Protein AF-A0A3D3YSW2-F1 (afdb_monomer_lite)

Sequence (139 aa):
MLSAPLVPGGTTQSRFTALRQFALYTCDSTQGSDCSVPASYTLAFTSPANAFPGELPRPLAPELIISHWKVQTQATDIMLKVLNNQCTGGPQYQGEQDNDPSNNTDCTSGSANGQTVHAAELQIFKAAAFVTVLSNRSA

Secondary structure (DSSP, 8-state):
-EEEE-PPPSSPPPGGGBEEEEEEEEE-GGGT--TTSGGG-EEEEE--TTSS---SSSPPPPP------------SEEEEEEEEEHHHH-GGGSS-SS--TTS---TTTS-TTTT--B--EEEE-PPPP----------

Structure (mmCIF, N/CA/C/O backbone):
data_AF-A0A3D3YSW2-F1
#
_entry.id   AF-A0A3D3YSW2-F1
#
loop_
_atom_site.group_PDB
_atom_site.id
_atom_site.type_symbol
_atom_site.label_atom_id
_atom_site.label_alt_id
_atom_site.label_comp_id
_atom_site.label_asym_id
_atom_site.label_entity_id
_atom_site.label_seq_id
_atom_site.pdbx_PDB_ins_code
_atom_site.Cartn_x
_atom_site.Cartn_y
_atom_site.Cartn_z
_atom_site.occupancy
_atom_site.B_iso_or_equiv
_atom_site.auth_seq_id
_atom_site.auth_comp_id
_atom_site.auth_asym_id
_atom_site.auth_atom_id
_atom_site.pdbx_PDB_model_num
ATOM 1 N N . MET A 1 1 ? -14.817 10.716 10.707 1.00 50.75 1 MET A N 1
ATOM 2 C CA . MET A 1 1 ? -13.956 10.634 9.511 1.00 50.75 1 MET A CA 1
ATOM 3 C C . MET A 1 1 ? -12.567 11.045 9.945 1.00 50.75 1 MET A C 1
ATOM 5 O O . MET A 1 1 ? -12.444 12.110 10.537 1.00 50.75 1 MET A O 1
ATOM 9 N N . LEU A 1 2 ? -11.576 10.177 9.763 1.00 56.41 2 LEU A N 1
ATOM 10 C CA . LEU A 1 2 ? -10.172 10.533 9.954 1.00 56.41 2 LEU A CA 1
ATOM 11 C C . LEU A 1 2 ? -9.555 10.598 8.555 1.00 56.41 2 LEU A C 1
ATOM 13 O O . LEU A 1 2 ? -9.560 9.589 7.849 1.00 56.41 2 LEU A O 1
ATOM 17 N N . SER A 1 3 ? -9.101 11.785 8.159 1.00 49.34 3 SER A N 1
ATOM 18 C CA . SER A 1 3 ? -8.331 12.009 6.933 1.00 49.34 3 SER A CA 1
ATOM 19 C C . SER A 1 3 ? -6.907 12.355 7.340 1.00 49.34 3 SER A C 1
ATOM 21 O O . SER A 1 3 ? -6.704 13.263 8.146 1.00 49.34 3 SER A O 1
ATOM 23 N N . ALA A 1 4 ? -5.933 11.631 6.796 1.00 52.12 4 ALA A N 1
ATOM 24 C CA . ALA A 1 4 ? -4.516 11.897 7.012 1.00 52.12 4 ALA A CA 1
ATOM 25 C C . ALA A 1 4 ? -3.848 12.176 5.654 1.00 52.12 4 ALA A C 1
ATOM 27 O O . ALA A 1 4 ? -3.750 11.253 4.838 1.00 52.12 4 ALA A O 1
ATOM 28 N N . PRO A 1 5 ? -3.406 13.419 5.379 1.00 52.09 5 PRO A N 1
ATOM 29 C CA . PRO A 1 5 ? -2.602 13.698 4.198 1.00 52.09 5 PRO A CA 1
ATOM 30 C C . PRO A 1 5 ? -1.228 13.042 4.369 1.00 52.09 5 PRO A C 1
ATOM 32 O O . PRO A 1 5 ? -0.531 13.277 5.358 1.00 52.09 5 PRO A O 1
ATOM 35 N N . LEU A 1 6 ? -0.833 12.206 3.412 1.00 60.69 6 LEU A N 1
ATOM 36 C CA . LEU A 1 6 ? 0.488 11.582 3.414 1.00 60.69 6 LEU A CA 1
ATOM 37 C C . LEU A 1 6 ? 1.477 12.566 2.774 1.00 60.69 6 LEU A C 1
ATOM 39 O O . LEU A 1 6 ? 1.361 12.892 1.594 1.00 60.69 6 LEU A O 1
ATOM 43 N N . VAL A 1 7 ? 2.422 13.088 3.563 1.00 51.62 7 VAL A N 1
ATOM 44 C CA . VAL A 1 7 ? 3.399 14.085 3.091 1.00 51.62 7 VAL A CA 1
ATOM 45 C C . VAL A 1 7 ? 4.351 13.434 2.078 1.00 51.62 7 VAL A C 1
ATOM 47 O O . VAL A 1 7 ? 5.041 12.475 2.433 1.00 51.62 7 VAL A O 1
ATOM 50 N N . PRO A 1 8 ? 4.453 13.941 0.835 1.00 53.31 8 PRO A N 1
ATOM 51 C CA . PRO A 1 8 ? 5.451 13.458 -0.108 1.00 53.31 8 PRO A CA 1
ATOM 52 C C . PRO A 1 8 ? 6.852 13.840 0.386 1.00 53.31 8 PRO A C 1
ATOM 54 O O . PRO A 1 8 ? 7.153 15.021 0.555 1.00 53.31 8 PRO A O 1
ATOM 57 N N . GLY A 1 9 ? 7.739 12.862 0.590 1.00 54.81 9 GLY A N 1
ATOM 58 C CA . GLY A 1 9 ? 9.173 13.147 0.686 1.00 54.81 9 GLY A CA 1
ATOM 59 C C . GLY A 1 9 ? 9.634 13.740 -0.647 1.00 54.81 9 GLY A C 1
ATOM 60 O O . GLY A 1 9 ? 9.310 13.156 -1.680 1.00 54.81 9 GLY A O 1
ATOM 61 N N . GLY A 1 10 ? 10.311 14.897 -0.624 1.00 50.53 10 GLY A N 1
ATOM 62 C CA . GLY A 1 10 ? 10.629 15.799 -1.753 1.00 50.53 10 GLY A CA 1
ATOM 63 C C . GLY A 1 10 ? 11.461 15.224 -2.912 1.00 50.53 10 GLY A C 1
ATOM 64 O O . GLY A 1 10 ? 12.457 15.807 -3.324 1.00 50.53 10 GLY A O 1
ATOM 65 N N . THR A 1 11 ? 11.046 14.084 -3.445 1.00 56.94 11 THR A N 1
ATOM 66 C CA . THR A 1 11 ? 11.602 13.388 -4.600 1.00 56.94 11 THR A CA 1
ATOM 67 C C . THR A 1 11 ? 10.739 13.678 -5.824 1.00 56.94 11 THR A C 1
ATOM 69 O O . THR A 1 11 ? 9.537 13.928 -5.716 1.00 56.94 11 THR A O 1
ATOM 72 N N . THR A 1 12 ? 11.355 13.666 -7.005 1.00 62.69 12 THR A N 1
ATOM 73 C CA . THR A 1 12 ? 10.625 13.808 -8.271 1.00 62.69 12 THR A CA 1
ATOM 74 C C . THR A 1 12 ? 9.605 12.675 -8.391 1.00 62.69 12 THR A C 1
ATOM 76 O O . THR A 1 12 ? 9.978 11.502 -8.390 1.00 62.69 12 THR A O 1
ATOM 79 N N . GLN A 1 13 ? 8.320 13.023 -8.487 1.00 65.75 13 GLN A N 1
ATOM 80 C CA . GLN A 1 13 ? 7.229 12.054 -8.547 1.00 65.75 13 GLN A CA 1
ATOM 81 C C . GLN A 1 13 ? 7.294 11.259 -9.860 1.00 65.75 13 GLN A C 1
ATOM 83 O O . GLN A 1 13 ? 7.140 11.812 -10.951 1.00 65.75 13 GLN A O 1
ATOM 88 N N . SER A 1 14 ? 7.510 9.948 -9.755 1.00 77.75 14 SER A N 1
ATOM 89 C CA . SER A 1 14 ? 7.527 9.021 -10.885 1.00 77.75 14 SER A CA 1
ATOM 90 C C . SER A 1 14 ? 6.212 8.241 -10.960 1.00 77.75 14 SER A C 1
ATOM 92 O O . SER A 1 14 ? 5.602 7.894 -9.955 1.00 77.75 14 SER A O 1
ATOM 94 N N . ARG A 1 15 ? 5.756 7.890 -12.164 1.00 77.81 15 ARG A N 1
ATOM 95 C CA . ARG A 1 15 ? 4.588 6.995 -12.329 1.00 77.81 15 ARG A CA 1
ATOM 96 C C . ARG A 1 15 ? 4.841 5.583 -11.785 1.00 77.81 15 ARG A C 1
ATOM 98 O O . ARG A 1 15 ? 3.900 4.886 -11.426 1.00 77.81 15 ARG A O 1
ATOM 105 N N . PHE A 1 16 ? 6.108 5.184 -11.689 1.00 86.00 16 PHE A N 1
ATOM 106 C CA . PHE A 1 16 ? 6.526 3.886 -11.157 1.00 86.00 16 PHE A CA 1
ATOM 107 C C . PHE A 1 16 ? 6.492 3.830 -9.619 1.00 86.00 16 PHE A C 1
ATOM 109 O O . PHE A 1 16 ? 6.502 2.745 -9.040 1.00 86.00 16 PHE A O 1
ATOM 116 N N . THR A 1 17 ? 6.396 4.991 -8.961 1.00 87.75 17 THR A N 1
ATOM 117 C CA . THR A 1 17 ? 6.325 5.122 -7.500 1.00 87.75 17 THR A CA 1
ATOM 118 C C . THR A 1 17 ? 4.889 5.233 -6.981 1.00 87.75 17 THR A C 1
ATOM 120 O O . THR A 1 17 ? 4.670 5.418 -5.788 1.00 87.75 17 THR A O 1
ATOM 123 N N . ALA A 1 18 ? 3.876 5.094 -7.841 1.00 88.25 18 ALA A N 1
ATOM 124 C CA . ALA A 1 18 ? 2.487 5.017 -7.398 1.00 88.25 18 ALA A CA 1
ATOM 125 C C . ALA A 1 18 ? 2.224 3.727 -6.599 1.00 88.25 18 ALA A C 1
ATOM 127 O O . ALA A 1 18 ? 2.770 2.667 -6.921 1.00 88.25 18 ALA A O 1
ATOM 128 N N . LEU A 1 19 ? 1.370 3.811 -5.573 1.00 90.88 19 LEU A N 1
ATOM 129 C CA . LEU A 1 19 ? 0.910 2.646 -4.811 1.00 90.88 19 LEU A CA 1
ATOM 130 C C . LEU A 1 19 ? 0.317 1.582 -5.750 1.00 90.88 19 LEU A C 1
ATOM 132 O O . LEU A 1 19 ? -0.356 1.925 -6.720 1.00 90.88 19 LEU A O 1
ATOM 136 N N . ARG A 1 20 ? 0.564 0.300 -5.458 1.00 92.88 20 ARG A N 1
ATOM 137 C CA . ARG A 1 20 ? -0.012 -0.843 -6.187 1.00 92.88 20 ARG A CA 1
ATOM 138 C C . ARG A 1 20 ? -0.728 -1.818 -5.257 1.00 92.88 20 ARG A C 1
ATOM 140 O O . ARG A 1 20 ? -1.854 -2.221 -5.544 1.00 92.88 20 ARG A O 1
ATOM 147 N N . GLN A 1 21 ? -0.093 -2.144 -4.130 1.00 95.12 21 GLN A N 1
ATOM 148 C CA . GLN A 1 21 ? -0.620 -3.050 -3.112 1.00 95.12 21 GLN A CA 1
ATOM 149 C C . GLN A 1 21 ? -0.315 -2.531 -1.704 1.00 95.12 21 GLN A C 1
ATOM 151 O O . GLN A 1 21 ? 0.780 -2.026 -1.437 1.00 95.12 21 GLN A O 1
ATOM 156 N N . PHE A 1 22 ? -1.259 -2.711 -0.784 1.00 96.38 22 PHE A N 1
ATOM 157 C CA . PHE A 1 22 ? -1.116 -2.338 0.619 1.00 96.38 22 PHE A CA 1
ATOM 158 C C . PHE A 1 22 ? -1.777 -3.357 1.553 1.00 96.38 22 PHE A C 1
ATOM 160 O O . PHE A 1 22 ? -2.573 -4.205 1.146 1.00 96.38 22 PHE A O 1
ATOM 167 N N . ALA A 1 23 ? -1.465 -3.226 2.833 1.00 97.69 23 ALA A N 1
ATOM 168 C CA . ALA A 1 23 ? -2.155 -3.864 3.934 1.00 97.69 23 ALA A CA 1
ATOM 169 C C . ALA A 1 23 ? -2.602 -2.808 4.951 1.00 97.69 23 ALA A C 1
ATOM 171 O O . ALA A 1 23 ? -1.942 -1.783 5.137 1.00 97.69 23 ALA A O 1
ATOM 172 N N . LEU A 1 24 ? -3.722 -3.074 5.616 1.00 96.94 24 LEU A N 1
ATOM 173 C CA . LEU A 1 24 ? -4.180 -2.312 6.770 1.00 96.94 24 LEU A CA 1
ATOM 174 C C . LEU A 1 24 ? -3.951 -3.147 8.015 1.00 96.94 24 LEU A C 1
ATOM 176 O O . LEU A 1 24 ? -4.405 -4.293 8.104 1.00 96.94 24 LEU A O 1
ATOM 180 N N . TYR A 1 25 ? -3.265 -2.542 8.970 1.00 97.50 25 TYR A N 1
ATOM 181 C CA . TYR A 1 25 ? -3.109 -3.093 10.298 1.00 97.50 25 TYR A CA 1
ATOM 182 C C . TYR A 1 25 ? -3.884 -2.247 11.299 1.00 97.50 25 TYR A C 1
ATOM 184 O O . TYR A 1 25 ? -4.054 -1.042 11.108 1.00 97.50 25 TYR A O 1
ATOM 192 N N . THR A 1 26 ? -4.334 -2.882 12.371 1.00 96.94 26 THR A N 1
ATOM 193 C CA . THR A 1 26 ? -5.184 -2.265 13.382 1.00 96.94 26 THR A CA 1
ATOM 194 C C . THR A 1 26 ? -4.662 -2.505 14.781 1.00 96.94 26 THR A C 1
ATOM 196 O O . THR A 1 26 ? -4.145 -3.582 15.082 1.00 96.94 26 THR A O 1
ATOM 199 N N . CYS A 1 27 ? -4.849 -1.507 15.633 1.00 97.50 27 CYS A N 1
ATOM 200 C CA . CYS A 1 27 ? -4.640 -1.602 17.067 1.00 97.50 27 CYS A CA 1
ATOM 201 C C . CYS A 1 27 ? -5.862 -1.032 17.798 1.00 97.50 27 CYS A C 1
ATOM 203 O O . CYS A 1 27 ? -6.535 -0.127 17.292 1.00 97.50 27 CYS A O 1
ATOM 205 N N . ASP A 1 28 ? -6.167 -1.591 18.968 1.00 96.19 28 ASP A N 1
ATOM 206 C CA . ASP A 1 28 ? -7.274 -1.150 19.811 1.00 96.19 28 ASP A CA 1
ATOM 207 C C . ASP A 1 28 ? -6.795 -0.869 21.239 1.00 96.19 28 ASP A C 1
ATOM 209 O O . ASP A 1 28 ? -6.604 -1.772 22.062 1.00 96.19 28 ASP A O 1
ATOM 213 N N . SER A 1 29 ? -6.615 0.418 21.529 1.00 95.75 29 SER A N 1
ATOM 214 C CA . SER A 1 29 ? -6.214 0.899 22.850 1.00 95.75 29 SER A CA 1
ATOM 215 C C . SER A 1 29 ? -7.326 0.783 23.895 1.00 95.75 29 SER A C 1
ATOM 217 O O . SER A 1 29 ? -7.029 0.715 25.087 1.00 95.75 29 SER A O 1
ATOM 219 N N . THR A 1 30 ? -8.598 0.662 23.488 1.00 95.06 30 THR A N 1
ATOM 220 C CA . THR A 1 30 ? -9.706 0.434 24.436 1.00 95.06 30 THR A CA 1
ATOM 221 C C . THR A 1 30 ? -9.666 -0.961 25.052 1.00 95.06 30 THR A C 1
ATOM 223 O O . THR A 1 30 ? -10.136 -1.156 26.170 1.00 95.06 30 THR A O 1
ATOM 226 N N . GLN A 1 31 ? -9.022 -1.905 24.362 1.00 92.62 31 GLN A N 1
ATOM 227 C CA . GLN A 1 31 ? -8.805 -3.277 24.817 1.00 92.62 31 GLN A CA 1
ATOM 228 C C . GLN A 1 31 ? -7.463 -3.449 25.557 1.00 92.62 31 GLN A C 1
ATOM 230 O O . GLN A 1 31 ? -7.054 -4.574 25.837 1.00 92.62 31 GLN A O 1
ATOM 235 N N . GLY A 1 32 ? -6.766 -2.349 25.874 1.00 92.38 32 GLY A N 1
ATOM 236 C CA . GLY A 1 32 ? -5.508 -2.354 26.628 1.00 92.38 32 GLY A CA 1
ATOM 237 C C . GLY A 1 32 ? -4.240 -2.544 25.789 1.00 92.38 32 GLY A C 1
ATOM 238 O O . GLY A 1 32 ? -3.173 -2.753 26.363 1.00 92.38 32 GLY A O 1
ATOM 239 N N . SER A 1 33 ? -4.325 -2.471 24.455 1.00 95.62 33 SER A N 1
ATOM 240 C CA . SER A 1 33 ? -3.137 -2.522 23.588 1.00 95.62 33 SER A CA 1
ATOM 241 C C . SER A 1 33 ? -2.402 -1.178 23.562 1.00 95.62 33 SER A C 1
ATOM 243 O O . SER A 1 33 ? -3.030 -0.123 23.482 1.00 95.62 33 SER A O 1
ATOM 245 N N . ASP A 1 34 ? -1.068 -1.199 23.560 1.00 95.62 34 ASP A N 1
ATOM 246 C CA . ASP A 1 34 ? -0.258 0.009 23.362 1.00 95.62 34 ASP A CA 1
ATOM 247 C C . ASP A 1 34 ? -0.088 0.308 21.863 1.00 95.62 34 ASP A C 1
ATOM 249 O O . ASP A 1 34 ? 0.814 -0.218 21.204 1.00 95.62 34 ASP A O 1
ATOM 253 N N . CYS A 1 35 ? -0.957 1.162 21.318 1.00 96.25 35 CYS A N 1
ATOM 254 C CA . CYS A 1 35 ? -0.959 1.529 19.897 1.00 96.25 35 CYS A CA 1
ATOM 255 C C . CYS A 1 35 ? 0.151 2.511 19.486 1.00 96.25 35 CYS A C 1
ATOM 257 O O . CYS A 1 35 ? 0.242 2.861 18.306 1.00 96.25 35 CYS A O 1
ATOM 259 N N . SER A 1 36 ? 1.025 2.918 20.415 1.00 95.31 36 SER A N 1
ATOM 260 C CA . SER A 1 36 ? 2.257 3.641 20.080 1.00 95.31 36 SER A CA 1
ATOM 261 C C . SER A 1 36 ? 3.368 2.710 19.574 1.00 95.31 36 SER A C 1
ATOM 263 O O . SER A 1 36 ? 4.305 3.160 18.911 1.00 95.31 36 SER A O 1
ATOM 265 N N . VAL A 1 37 ? 3.249 1.401 19.832 1.00 94.75 37 VAL A N 1
ATOM 266 C CA . VAL A 1 37 ? 4.233 0.386 19.447 1.00 94.75 37 VAL A CA 1
ATOM 267 C C . VAL A 1 37 ? 3.788 -0.312 18.154 1.00 94.75 37 VAL A C 1
ATOM 269 O O . VAL A 1 37 ? 2.750 -0.976 18.148 1.00 94.75 37 VAL A O 1
ATOM 272 N N . PRO A 1 38 ? 4.576 -0.266 17.059 1.00 92.94 38 PRO A N 1
ATOM 273 C CA . PRO A 1 38 ? 4.209 -0.912 15.794 1.00 92.94 38 PRO A CA 1
ATOM 274 C C . PRO A 1 38 ? 3.940 -2.420 15.901 1.00 92.94 38 PRO A C 1
ATOM 276 O O . PRO A 1 38 ? 3.166 -2.963 15.120 1.00 92.94 38 PRO A O 1
ATOM 279 N N . ALA A 1 39 ? 4.555 -3.103 16.871 1.00 95.50 39 ALA A N 1
ATOM 280 C CA . ALA A 1 39 ? 4.346 -4.531 17.112 1.00 95.50 39 ALA A CA 1
ATOM 281 C C . ALA A 1 39 ? 2.959 -4.872 17.695 1.00 95.50 39 ALA A C 1
ATOM 283 O O . ALA A 1 39 ? 2.535 -6.019 17.592 1.00 95.50 39 ALA A O 1
ATOM 284 N N . SER A 1 40 ? 2.241 -3.899 18.269 1.00 96.31 40 SER A N 1
ATOM 285 C CA . SER A 1 40 ? 0.876 -4.083 18.790 1.00 96.31 40 SER A CA 1
ATOM 286 C C . SER A 1 40 ? -0.184 -4.137 17.686 1.00 96.31 40 SER A C 1
ATOM 288 O O . SER A 1 40 ? -1.340 -4.471 17.938 1.00 96.31 40 SER A O 1
ATOM 290 N N . TYR A 1 41 ? 0.192 -3.787 16.457 1.00 97.62 41 TYR A N 1
ATOM 291 C CA . TYR A 1 41 ? -0.708 -3.767 15.318 1.00 97.62 41 TYR A CA 1
ATOM 292 C C . TYR A 1 41 ? -0.859 -5.162 14.713 1.00 97.62 41 TYR A C 1
ATOM 294 O O . TYR A 1 41 ? 0.118 -5.845 14.406 1.00 97.62 41 TYR A O 1
ATOM 302 N N . THR A 1 42 ? -2.101 -5.555 14.453 1.00 97.00 42 THR A N 1
ATOM 303 C CA . THR A 1 42 ? -2.445 -6.839 13.831 1.00 97.00 42 THR A CA 1
ATOM 304 C C . THR A 1 42 ? -3.009 -6.628 12.433 1.00 97.00 42 THR A C 1
ATOM 306 O O . THR A 1 42 ? -3.601 -5.592 12.139 1.00 97.00 42 THR A O 1
ATOM 309 N N . LEU A 1 43 ? -2.787 -7.585 11.532 1.00 97.44 43 LEU A N 1
ATOM 310 C CA . LEU A 1 43 ? -3.266 -7.490 10.155 1.00 97.44 43 LEU A CA 1
ATOM 311 C C . LEU A 1 43 ? -4.799 -7.585 10.113 1.00 97.44 43 LEU A C 1
ATOM 313 O O . LEU A 1 43 ? -5.357 -8.596 10.530 1.00 97.44 43 LEU A O 1
ATOM 317 N N . ALA A 1 44 ? -5.462 -6.580 9.539 1.00 96.56 44 ALA A N 1
ATOM 318 C CA . ALA A 1 44 ? -6.914 -6.582 9.340 1.00 96.56 44 ALA A CA 1
ATOM 319 C C . ALA A 1 44 ? -7.318 -6.800 7.879 1.00 96.56 44 ALA A C 1
ATOM 321 O O . ALA A 1 44 ? -8.369 -7.373 7.596 1.00 96.56 44 ALA A O 1
ATOM 322 N N . PHE A 1 45 ? -6.506 -6.324 6.933 1.00 97.38 45 PHE A N 1
ATOM 323 C CA . PHE A 1 45 ? -6.817 -6.420 5.511 1.00 97.38 45 PHE A CA 1
ATOM 324 C C . PHE A 1 45 ? -5.551 -6.399 4.661 1.00 97.38 45 PHE A C 1
ATOM 326 O O . PHE A 1 45 ? -4.613 -5.663 4.953 1.00 97.38 45 PHE A O 1
ATOM 333 N N . THR A 1 46 ? -5.547 -7.167 3.574 1.00 98.25 46 THR A N 1
ATOM 334 C CA . THR A 1 46 ? -4.553 -7.061 2.500 1.00 98.25 46 THR A CA 1
ATOM 335 C C . THR A 1 46 ? -5.292 -6.825 1.193 1.00 98.25 46 THR A C 1
ATOM 337 O O . THR A 1 46 ? -6.231 -7.554 0.873 1.00 98.25 46 THR A O 1
ATOM 340 N N . SER A 1 47 ? -4.883 -5.805 0.443 1.00 96.38 47 SER A N 1
ATOM 341 C CA . SER A 1 47 ? -5.471 -5.512 -0.859 1.00 96.38 47 SER A CA 1
ATOM 342 C C . SER A 1 47 ? -5.101 -6.588 -1.889 1.00 96.38 47 SER A C 1
ATOM 344 O O . SER A 1 47 ? -4.065 -7.250 -1.746 1.00 96.38 47 SER A O 1
ATOM 346 N N . PRO A 1 48 ? -5.863 -6.713 -2.993 1.00 95.38 48 PRO A N 1
ATOM 347 C CA . PRO A 1 48 ? -5.382 -7.414 -4.180 1.00 95.38 48 PRO A CA 1
ATOM 348 C C . PRO A 1 48 ? -3.998 -6.906 -4.611 1.00 95.38 48 PRO A C 1
ATOM 350 O O . PRO A 1 48 ? -3.669 -5.736 -4.393 1.00 95.38 48 PRO A O 1
ATOM 353 N N . ALA A 1 49 ? -3.196 -7.769 -5.241 1.00 94.12 49 ALA A N 1
ATOM 354 C CA . ALA A 1 49 ? -1.828 -7.444 -5.663 1.00 94.12 49 ALA A CA 1
ATOM 355 C C . ALA A 1 49 ? -1.751 -6.292 -6.680 1.00 94.12 49 ALA A C 1
ATOM 357 O O . ALA A 1 49 ? -0.742 -5.602 -6.761 1.00 94.12 49 ALA A O 1
ATOM 358 N N . ASN A 1 50 ? -2.828 -6.071 -7.431 1.00 88.94 50 ASN A N 1
ATOM 359 C CA . ASN A 1 50 ? -3.004 -5.004 -8.412 1.00 88.94 50 ASN A CA 1
ATOM 360 C C . ASN A 1 50 ? -4.142 -4.047 -8.007 1.00 88.94 50 ASN A C 1
ATOM 362 O O . ASN A 1 50 ? -4.883 -3.585 -8.871 1.00 88.94 50 ASN A O 1
ATOM 366 N N . ALA A 1 51 ? -4.303 -3.770 -6.705 1.00 91.56 51 ALA A N 1
ATOM 367 C CA . ALA A 1 51 ? -5.366 -2.900 -6.180 1.00 91.56 51 ALA A CA 1
ATOM 368 C C . ALA A 1 51 ? -5.433 -1.543 -6.897 1.00 91.56 51 ALA A C 1
ATOM 370 O O . ALA A 1 51 ? -6.516 -0.997 -7.083 1.00 91.56 51 ALA A O 1
ATOM 371 N N . PHE A 1 52 ? -4.272 -1.043 -7.318 1.00 89.19 52 PHE A N 1
ATOM 372 C CA . PHE A 1 52 ? -4.139 0.066 -8.251 1.00 89.19 52 PHE A CA 1
ATOM 373 C C . PHE A 1 52 ? -3.382 -0.438 -9.487 1.00 89.19 52 PHE A C 1
ATOM 375 O O . PHE A 1 52 ? -2.162 -0.634 -9.415 1.00 89.19 52 PHE A O 1
ATOM 382 N N . PRO A 1 53 ? -4.078 -0.729 -10.596 1.00 87.00 53 PRO A N 1
ATOM 383 C CA . PRO A 1 53 ? -3.455 -1.312 -11.774 1.00 87.00 53 PRO A CA 1
ATOM 384 C C . PRO A 1 53 ? -2.569 -0.302 -12.514 1.00 87.00 53 PRO A C 1
ATOM 386 O O . PRO A 1 53 ? -2.740 0.912 -12.429 1.00 87.00 53 PRO A O 1
ATOM 389 N N . GLY A 1 54 ? -1.620 -0.845 -13.266 1.00 83.25 54 GLY A N 1
ATOM 390 C CA . GLY A 1 54 ? -0.707 -0.125 -14.142 1.00 83.25 54 GLY A CA 1
ATOM 391 C C . GLY A 1 54 ? -0.270 -1.098 -15.225 1.00 83.25 54 GLY A C 1
ATOM 392 O O . GLY A 1 54 ? 0.146 -2.207 -14.893 1.00 83.25 54 GLY A O 1
ATOM 393 N N . GLU A 1 55 ? -0.417 -0.700 -16.488 1.00 80.94 55 GLU A N 1
ATOM 394 C CA . GLU A 1 55 ? -0.201 -1.550 -17.667 1.00 80.94 55 GLU A CA 1
ATOM 395 C C . GLU A 1 55 ? 0.926 -1.006 -18.563 1.00 80.94 55 GLU A C 1
ATOM 397 O O . GLU A 1 55 ? 1.447 0.089 -18.336 1.00 80.94 55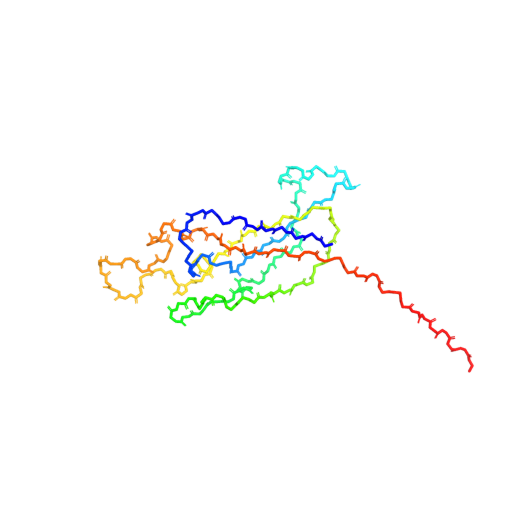 GLU A O 1
ATOM 402 N N . LEU A 1 56 ? 1.354 -1.774 -19.565 1.00 80.75 56 LEU A N 1
ATOM 403 C CA . LEU A 1 56 ? 2.306 -1.318 -20.588 1.00 80.75 56 LEU A CA 1
ATOM 404 C C . LEU A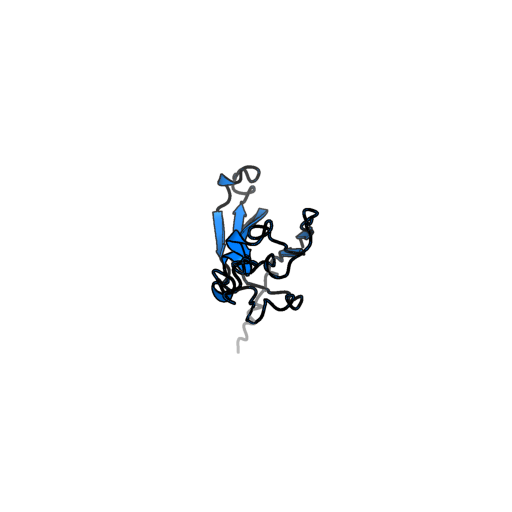 1 56 ? 1.689 -0.227 -21.496 1.00 80.75 56 LEU A C 1
ATOM 406 O O . LEU A 1 56 ? 0.466 -0.142 -21.604 1.00 80.75 56 LEU A O 1
ATOM 410 N N . PRO A 1 57 ? 2.496 0.615 -22.177 1.00 73.38 57 PRO A N 1
ATOM 411 C CA . PRO A 1 57 ? 3.969 0.633 -22.212 1.00 73.38 57 PRO A CA 1
ATOM 412 C C . PRO A 1 57 ? 4.618 1.243 -20.961 1.00 73.38 57 PRO A C 1
ATOM 414 O O . PRO A 1 57 ? 5.820 1.141 -20.761 1.00 73.38 57 PRO A O 1
ATOM 417 N N . ARG A 1 58 ? 3.836 1.905 -20.113 1.00 68.56 58 ARG A N 1
ATOM 418 C CA . ARG A 1 58 ? 4.263 2.491 -18.838 1.00 68.56 58 ARG A CA 1
ATOM 419 C C . ARG A 1 58 ? 3.024 2.623 -17.968 1.00 68.56 58 ARG A C 1
ATOM 421 O O . ARG A 1 58 ? 1.963 2.856 -18.556 1.00 68.56 58 ARG A O 1
ATOM 428 N N . PRO A 1 59 ? 3.136 2.584 -16.623 1.00 66.69 59 PRO A N 1
ATOM 429 C CA . PRO A 1 59 ? 1.982 2.837 -15.782 1.00 66.69 59 PRO A CA 1
ATOM 430 C C . PRO A 1 59 ? 1.389 4.158 -16.244 1.00 66.69 59 PRO A C 1
ATOM 432 O O . PRO A 1 59 ? 2.069 5.196 -16.239 1.00 66.69 59 PRO A O 1
ATOM 435 N N . LEU A 1 60 ? 0.149 4.133 -16.724 1.00 68.75 60 LEU A N 1
ATOM 436 C CA . LEU A 1 60 ? -0.559 5.381 -16.926 1.00 68.75 60 LEU A CA 1
ATOM 437 C C . LEU A 1 60 ? -0.498 6.105 -15.584 1.00 68.75 60 LEU A C 1
ATOM 439 O O . LEU A 1 60 ? -0.452 5.456 -14.534 1.00 68.75 60 LEU A O 1
ATOM 443 N N . ALA A 1 61 ? -0.358 7.439 -15.616 1.00 58.50 61 ALA A N 1
ATOM 444 C CA . ALA A 1 61 ? -0.499 8.169 -14.360 1.00 58.50 61 ALA A CA 1
ATOM 445 C C . ALA A 1 61 ? -1.808 7.640 -13.786 1.00 58.50 61 ALA A C 1
ATOM 447 O O . ALA A 1 61 ? -2.749 7.591 -14.589 1.00 58.50 61 ALA A O 1
ATOM 448 N N . PRO A 1 62 ? -1.829 7.119 -12.540 1.00 54.19 62 PRO A N 1
ATOM 449 C CA . PRO A 1 62 ? -3.054 6.563 -12.015 1.00 54.19 62 PRO A CA 1
ATOM 450 C C . PRO A 1 62 ? -4.109 7.603 -12.342 1.00 54.19 62 PRO A C 1
ATOM 452 O O . PRO A 1 62 ? -3.951 8.767 -11.952 1.00 54.19 62 PRO A O 1
ATOM 455 N N . GLU A 1 63 ? -5.129 7.241 -13.128 1.00 51.31 63 GLU A N 1
ATOM 456 C CA . GLU A 1 63 ? -6.359 8.002 -12.999 1.00 51.31 63 GLU A CA 1
ATOM 457 C C . GLU A 1 63 ? -6.570 8.051 -11.490 1.00 51.31 63 GLU A C 1
ATOM 459 O O . GLU A 1 63 ? -6.302 7.057 -10.808 1.00 51.31 63 GLU A O 1
ATOM 464 N N . LEU A 1 64 ? -6.835 9.238 -10.958 1.00 53.03 64 LEU A N 1
ATOM 465 C CA . LEU A 1 64 ? -6.952 9.504 -9.529 1.00 53.03 64 LEU A CA 1
ATOM 466 C C . LEU A 1 64 ? -8.161 8.715 -8.990 1.00 53.03 64 LEU A C 1
ATOM 468 O O . LEU A 1 64 ? -9.216 9.269 -8.699 1.00 53.03 64 LEU A O 1
ATOM 472 N N . ILE A 1 65 ? -8.029 7.392 -8.957 1.00 66.69 65 ILE A N 1
ATOM 473 C CA . ILE A 1 65 ? -9.078 6.419 -8.744 1.00 66.69 65 ILE A CA 1
ATOM 474 C C . ILE A 1 65 ? -9.106 6.238 -7.245 1.00 66.69 65 ILE A C 1
ATOM 476 O O . ILE A 1 65 ? -8.266 5.563 -6.643 1.00 66.69 65 ILE A O 1
ATOM 480 N N . ILE A 1 66 ? -10.103 6.865 -6.642 1.00 79.75 66 ILE A N 1
ATOM 481 C CA . ILE A 1 66 ? -10.526 6.519 -5.299 1.00 79.75 66 ILE A CA 1
ATOM 482 C C . ILE A 1 66 ? -11.038 5.081 -5.367 1.00 79.75 66 ILE A C 1
ATOM 484 O O . ILE A 1 66 ? -12.074 4.797 -5.966 1.00 79.75 66 ILE A O 1
ATOM 488 N N . SER A 1 67 ? -10.288 4.170 -4.759 1.00 86.50 67 SER A N 1
ATOM 489 C CA . SER A 1 67 ? -10.709 2.788 -4.563 1.00 86.50 67 SER A CA 1
ATOM 490 C C . SER A 1 67 ? -11.190 2.610 -3.130 1.00 86.50 67 SER A C 1
ATOM 492 O O . SER A 1 67 ? -10.637 3.200 -2.202 1.00 86.50 67 SER A O 1
ATOM 494 N N . HIS A 1 68 ? -12.239 1.810 -2.947 1.00 90.06 68 HIS A N 1
ATOM 495 C CA . HIS A 1 68 ? -12.810 1.543 -1.634 1.00 90.06 68 HIS A CA 1
ATOM 496 C C . HIS A 1 68 ? -12.910 0.042 -1.385 1.00 90.06 68 HIS A C 1
ATOM 498 O O . HIS A 1 68 ? -13.207 -0.744 -2.284 1.00 90.06 68 HIS A O 1
ATOM 504 N N . TRP A 1 69 ? -12.709 -0.345 -0.130 1.00 91.12 69 TRP A N 1
ATOM 505 C CA . TRP A 1 69 ? -12.815 -1.725 0.326 1.00 91.12 69 TRP A CA 1
ATOM 506 C C . TRP A 1 69 ? -13.629 -1.766 1.611 1.00 91.12 69 TRP A C 1
ATOM 508 O O . TRP A 1 69 ? -13.531 -0.873 2.453 1.00 91.12 69 TRP A O 1
ATOM 518 N N . LYS A 1 70 ? -14.439 -2.813 1.771 1.00 91.62 70 LYS A N 1
ATOM 519 C CA . LYS A 1 70 ? -15.130 -3.083 3.033 1.00 91.62 70 LYS A CA 1
ATOM 520 C C . LYS A 1 70 ? -14.217 -3.927 3.914 1.00 91.62 70 LYS A C 1
ATOM 522 O O . LYS A 1 70 ? -13.809 -5.008 3.503 1.00 91.62 70 LYS A O 1
ATOM 527 N N . VAL A 1 71 ? -13.936 -3.443 5.120 1.00 89.94 71 VAL A N 1
ATOM 528 C CA . VAL A 1 71 ? -13.117 -4.136 6.121 1.00 89.94 71 VAL A CA 1
ATOM 529 C C . VAL A 1 71 ? -13.921 -4.230 7.411 1.00 89.94 71 VAL A C 1
ATOM 531 O O . VAL A 1 71 ? -14.447 -3.226 7.889 1.00 89.94 71 VAL A O 1
ATOM 534 N N . GLN A 1 72 ? -14.047 -5.438 7.959 1.00 90.56 72 GLN A N 1
ATOM 535 C CA . GLN A 1 72 ? -14.682 -5.667 9.254 1.00 90.56 72 GLN A CA 1
ATOM 536 C C . GLN A 1 72 ? -13.592 -5.759 10.316 1.00 90.56 72 GLN A C 1
ATOM 538 O O . GLN A 1 72 ? -12.869 -6.746 10.380 1.00 90.56 72 GLN A O 1
ATOM 543 N N . THR A 1 73 ? -13.448 -4.711 11.119 1.00 91.06 73 THR A N 1
ATOM 544 C CA . THR A 1 73 ? -12.473 -4.662 12.211 1.00 91.06 73 THR A CA 1
ATOM 545 C C . THR A 1 73 ? -12.943 -3.691 13.294 1.00 91.06 73 THR A C 1
ATOM 547 O O . THR A 1 73 ? -13.752 -2.796 13.027 1.00 91.06 73 THR A O 1
ATOM 550 N N . GLN A 1 74 ? -12.447 -3.881 14.512 1.00 90.88 74 GLN A N 1
ATOM 551 C CA . GLN A 1 74 ? -12.564 -2.939 15.618 1.00 90.88 74 GLN A CA 1
ATOM 552 C C . GLN A 1 74 ? -11.162 -2.402 15.905 1.00 90.88 74 GLN A C 1
ATOM 554 O O . GLN A 1 74 ? -10.219 -3.176 16.049 1.00 90.88 74 GLN A O 1
ATOM 559 N N . ALA A 1 75 ? -11.019 -1.081 15.903 1.00 94.19 75 ALA A N 1
ATOM 560 C CA . ALA A 1 75 ? -9.728 -0.429 16.050 1.00 94.19 75 ALA A CA 1
ATOM 561 C C . ALA A 1 75 ? -9.911 0.999 16.561 1.00 94.19 75 ALA A C 1
ATOM 563 O O . ALA A 1 75 ? -10.873 1.677 16.178 1.00 94.19 75 ALA A O 1
ATOM 564 N N . THR A 1 76 ? -8.956 1.467 17.359 1.00 94.19 76 THR A N 1
ATOM 565 C CA . THR A 1 76 ? -8.758 2.898 17.622 1.00 94.19 76 THR A CA 1
ATOM 566 C C . THR A 1 76 ? -7.790 3.509 16.620 1.00 94.19 76 THR A C 1
ATOM 568 O O . THR A 1 76 ? -7.972 4.658 16.220 1.00 94.19 76 THR A O 1
ATOM 571 N N . ASP A 1 77 ? -6.825 2.716 16.153 1.00 94.94 77 ASP A N 1
ATOM 572 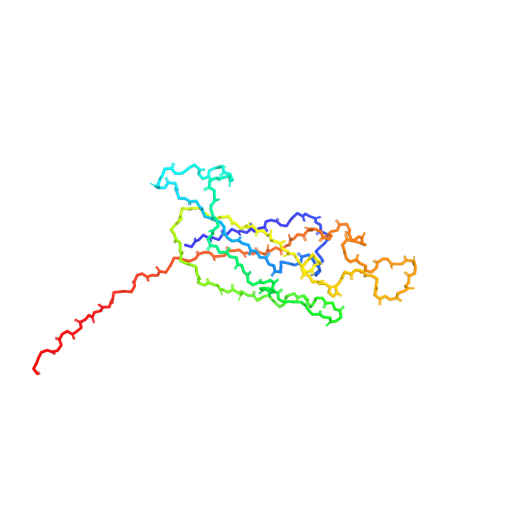C CA . ASP A 1 77 ? -5.721 3.170 15.319 1.00 94.94 77 ASP A CA 1
ATOM 573 C C . ASP A 1 77 ? -5.565 2.267 14.095 1.00 94.94 77 ASP A C 1
ATOM 575 O O . ASP A 1 77 ? -5.662 1.037 14.173 1.00 94.94 77 ASP A O 1
ATOM 579 N N . ILE A 1 78 ? -5.304 2.895 12.949 1.00 94.62 78 ILE A N 1
ATOM 580 C CA . ILE A 1 78 ? -5.091 2.225 11.666 1.00 94.62 78 ILE A CA 1
ATOM 581 C C . ILE A 1 78 ? -3.693 2.569 11.163 1.00 94.62 78 ILE A C 1
ATOM 583 O O . ILE A 1 78 ? -3.328 3.739 11.079 1.00 94.62 78 ILE A O 1
ATOM 587 N N . MET A 1 79 ? -2.945 1.552 10.745 1.00 94.75 79 MET A N 1
ATOM 588 C CA . MET A 1 79 ? -1.667 1.707 10.060 1.00 94.75 79 MET A CA 1
ATOM 589 C C . MET A 1 79 ? -1.791 1.233 8.610 1.00 94.75 79 MET A C 1
ATOM 591 O O . MET A 1 79 ? -2.130 0.077 8.342 1.00 94.75 79 MET A O 1
ATOM 595 N N . LEU A 1 80 ? -1.468 2.123 7.669 1.00 94.75 80 LEU A N 1
ATOM 596 C CA . LEU A 1 80 ? -1.276 1.774 6.263 1.00 94.75 80 LEU A CA 1
ATOM 597 C C . LEU A 1 80 ? 0.137 1.223 6.071 1.00 94.75 80 LEU A C 1
ATOM 599 O O . LEU A 1 80 ? 1.115 1.958 6.194 1.00 94.75 80 LEU A O 1
ATOM 603 N N . LYS A 1 81 ? 0.249 -0.060 5.724 1.00 95.69 81 LYS A N 1
ATOM 604 C CA . LYS A 1 81 ? 1.516 -0.684 5.343 1.00 95.69 81 LYS A CA 1
ATOM 605 C C . LYS A 1 81 ? 1.552 -0.878 3.835 1.00 95.69 81 LYS A C 1
ATOM 607 O O . LYS A 1 81 ? 0.785 -1.660 3.281 1.00 95.69 81 LYS A O 1
ATOM 612 N N . VAL A 1 82 ? 2.459 -0.180 3.167 1.00 95.12 82 VAL A N 1
ATOM 613 C CA . VAL A 1 82 ? 2.705 -0.387 1.740 1.00 95.12 82 VAL A CA 1
ATOM 614 C C . VAL A 1 82 ? 3.374 -1.744 1.537 1.00 95.12 82 VAL A C 1
ATOM 616 O O . VAL A 1 82 ? 4.315 -2.080 2.254 1.00 95.12 82 VAL A O 1
ATOM 619 N N . LEU A 1 83 ? 2.877 -2.517 0.570 1.00 96.69 83 LEU A N 1
ATOM 620 C CA . LEU A 1 83 ? 3.490 -3.784 0.172 1.00 96.69 83 LEU A CA 1
ATOM 621 C C . LEU A 1 83 ? 4.263 -3.627 -1.133 1.00 96.69 83 LEU A C 1
ATOM 623 O O . LEU A 1 83 ? 5.415 -4.032 -1.193 1.00 96.69 83 LEU A O 1
ATOM 627 N N . ASN A 1 84 ? 3.647 -3.007 -2.145 1.00 94.75 84 ASN A N 1
ATOM 628 C CA . ASN A 1 84 ? 4.263 -2.804 -3.454 1.00 94.75 84 ASN A CA 1
ATOM 629 C C . ASN A 1 84 ? 3.847 -1.460 -4.075 1.00 94.75 84 ASN A C 1
ATOM 631 O O . ASN A 1 84 ? 2.695 -1.026 -3.945 1.00 94.75 84 ASN A O 1
ATOM 635 N N . ASN A 1 85 ? 4.770 -0.847 -4.816 1.00 92.44 85 ASN A N 1
ATOM 636 C CA . ASN A 1 85 ? 4.484 0.186 -5.818 1.00 92.44 85 ASN A CA 1
ATOM 637 C C . ASN A 1 85 ? 4.405 -0.437 -7.224 1.00 92.44 85 ASN A C 1
ATOM 639 O O . ASN A 1 85 ? 4.513 -1.656 -7.387 1.00 92.44 85 ASN A O 1
ATOM 643 N N . GLN A 1 86 ? 4.202 0.395 -8.247 1.00 90.62 86 GLN A N 1
ATOM 644 C CA . GLN A 1 86 ? 4.158 -0.085 -9.629 1.00 90.62 86 GLN A CA 1
ATOM 645 C C . GLN A 1 86 ? 5.472 -0.743 -10.062 1.00 90.62 86 GLN A C 1
ATOM 647 O O . GLN A 1 86 ? 5.419 -1.717 -10.798 1.00 90.62 86 GLN A O 1
ATOM 652 N N . CYS A 1 87 ? 6.625 -0.279 -9.577 1.00 91.81 87 CYS A N 1
ATOM 653 C CA . CYS A 1 87 ? 7.912 -0.886 -9.910 1.00 91.81 87 CYS A CA 1
ATOM 654 C C . CYS A 1 87 ? 8.111 -2.279 -9.280 1.00 91.81 87 CYS A C 1
ATOM 656 O O . CYS A 1 87 ? 8.363 -3.262 -9.969 1.00 91.81 87 CYS A O 1
ATOM 658 N N . THR A 1 88 ? 7.951 -2.383 -7.963 1.00 94.00 88 THR A N 1
ATOM 659 C CA . THR A 1 88 ? 8.210 -3.602 -7.172 1.00 94.00 88 THR A CA 1
ATOM 660 C C . THR A 1 88 ? 7.152 -4.687 -7.367 1.00 94.00 88 THR A C 1
ATOM 662 O O . THR A 1 88 ? 7.481 -5.869 -7.342 1.00 94.00 88 THR A O 1
ATOM 665 N N . GLY A 1 89 ? 5.893 -4.308 -7.617 1.00 92.75 89 GLY A N 1
ATOM 666 C CA . GLY A 1 89 ? 4.787 -5.247 -7.834 1.00 92.75 89 GLY A CA 1
ATOM 667 C C . GLY A 1 89 ? 4.303 -5.363 -9.282 1.00 92.75 89 GLY A C 1
ATOM 668 O O . GLY A 1 89 ? 3.298 -6.038 -9.516 1.00 92.75 89 GLY A O 1
ATOM 669 N N . GLY A 1 90 ? 4.943 -4.674 -10.232 1.00 89.88 90 GLY A N 1
ATOM 670 C CA . GLY A 1 90 ? 4.635 -4.720 -11.665 1.00 89.88 90 GLY A CA 1
ATOM 671 C C . GLY A 1 90 ? 5.772 -5.379 -12.448 1.00 89.88 90 GLY A C 1
ATOM 672 O O . GLY A 1 90 ? 6.662 -4.666 -12.909 1.00 89.88 90 GLY A O 1
ATOM 673 N N . PRO A 1 91 ? 5.756 -6.716 -12.623 1.00 90.38 91 PRO A N 1
ATOM 674 C CA . PRO A 1 91 ? 6.840 -7.452 -13.278 1.00 90.38 91 PRO A CA 1
ATOM 675 C C . PRO A 1 91 ? 7.159 -6.959 -14.692 1.00 90.38 91 PRO A C 1
ATOM 677 O O . PRO A 1 91 ? 8.296 -7.049 -15.130 1.00 90.38 91 PRO A O 1
ATOM 680 N N . GLN A 1 92 ? 6.176 -6.386 -15.390 1.00 88.69 92 GLN A N 1
ATOM 681 C CA . GLN A 1 92 ? 6.353 -5.820 -16.727 1.00 88.69 92 GLN A CA 1
ATOM 682 C C . GLN A 1 92 ? 7.278 -4.588 -16.790 1.00 88.69 92 GLN A C 1
ATOM 684 O O . GLN A 1 92 ? 7.552 -4.102 -17.880 1.00 88.69 92 GLN A O 1
ATOM 689 N N . TYR A 1 93 ? 7.710 -4.044 -15.648 1.00 88.94 93 TYR A N 1
ATOM 690 C CA . TYR A 1 93 ? 8.650 -2.917 -15.573 1.00 88.94 93 TYR A CA 1
ATOM 691 C C . TYR A 1 93 ? 10.017 -3.321 -15.004 1.00 88.94 93 TYR A C 1
ATOM 693 O O . TYR A 1 93 ? 10.849 -2.455 -14.732 1.00 88.94 93 TYR A O 1
ATOM 701 N N . GLN A 1 94 ? 10.221 -4.619 -14.769 1.00 91.19 94 GLN A N 1
ATOM 702 C CA . GLN A 1 94 ? 11.436 -5.179 -14.189 1.00 91.19 94 GLN A CA 1
ATOM 703 C C . GLN A 1 94 ? 12.264 -5.864 -15.275 1.00 91.19 94 GLN A C 1
ATOM 705 O O . GLN A 1 94 ? 11.722 -6.527 -16.160 1.00 91.19 94 GLN A O 1
ATOM 710 N N . GLY A 1 95 ? 13.584 -5.748 -15.161 1.00 90.81 95 GLY A N 1
ATOM 711 C CA . GLY A 1 95 ? 14.529 -6.292 -16.137 1.00 90.81 95 GLY A CA 1
ATOM 712 C C . GLY A 1 95 ? 14.660 -5.457 -17.415 1.00 90.81 95 GLY A C 1
ATOM 713 O O . GLY A 1 95 ? 13.972 -4.454 -17.592 1.00 90.81 95 GLY A O 1
ATOM 714 N N . GLU A 1 96 ? 15.560 -5.901 -18.291 1.00 90.94 96 GLU A N 1
ATOM 715 C CA . GLU A 1 96 ? 15.900 -5.239 -19.555 1.00 90.94 96 GLU A CA 1
ATOM 716 C C . GLU A 1 96 ? 14.754 -5.320 -20.583 1.00 90.94 96 GLU A C 1
ATOM 718 O O . GLU A 1 96 ? 14.187 -6.394 -20.792 1.00 90.94 96 GLU A O 1
ATOM 723 N N . GLN A 1 97 ? 14.420 -4.197 -21.225 1.00 87.75 97 GLN A N 1
ATOM 724 C CA . GLN A 1 97 ? 13.254 -4.035 -22.102 1.00 87.75 97 GLN A CA 1
ATOM 725 C C . GLN A 1 97 ? 13.595 -3.633 -23.544 1.00 87.75 97 GLN A C 1
ATOM 727 O O . GLN A 1 97 ? 12.772 -3.865 -24.431 1.00 87.75 97 GLN A O 1
ATOM 732 N N . ASP A 1 98 ? 14.751 -3.016 -23.807 1.00 88.88 98 ASP A N 1
ATOM 733 C CA . ASP A 1 98 ? 15.059 -2.420 -25.117 1.00 88.88 98 ASP A CA 1
ATOM 734 C C . ASP A 1 98 ? 16.453 -2.756 -25.677 1.00 88.88 98 ASP A C 1
ATOM 736 O O . ASP A 1 98 ? 16.715 -2.473 -26.849 1.00 88.88 98 ASP A O 1
ATOM 740 N N . ASN A 1 99 ? 17.289 -3.473 -24.915 1.00 91.25 99 ASN A N 1
ATOM 741 C CA . ASN A 1 99 ? 18.660 -3.861 -25.273 1.00 91.25 99 ASN A CA 1
ATOM 742 C C . ASN A 1 99 ? 19.598 -2.668 -25.523 1.00 91.25 99 ASN A C 1
ATOM 744 O O . ASN A 1 99 ? 20.599 -2.821 -26.233 1.00 91.25 99 ASN A O 1
ATOM 748 N N . ASP A 1 100 ? 19.312 -1.494 -24.959 1.00 91.44 100 ASP A N 1
ATOM 749 C CA . ASP A 1 100 ? 20.240 -0.371 -24.985 1.00 91.44 100 ASP A CA 1
ATOM 750 C C . ASP A 1 100 ? 21.260 -0.492 -23.833 1.00 91.44 100 ASP A C 1
ATOM 752 O O . ASP A 1 100 ? 20.939 -0.216 -22.679 1.00 91.44 100 ASP A O 1
ATOM 756 N N . PRO A 1 101 ? 22.536 -0.830 -24.103 1.00 88.62 101 PRO A N 1
ATOM 757 C CA . PRO A 1 101 ? 23.537 -0.985 -23.047 1.00 88.62 101 PRO A CA 1
ATOM 758 C C . PRO A 1 101 ? 23.874 0.329 -22.326 1.00 88.62 101 PRO A C 1
ATOM 760 O O . PRO A 1 101 ? 24.572 0.306 -21.310 1.00 88.62 101 PRO A O 1
ATOM 763 N N . SER A 1 102 ? 23.439 1.476 -22.856 1.00 91.19 102 SER A N 1
ATOM 764 C CA . SER A 1 102 ? 23.649 2.783 -22.238 1.00 91.19 102 SER A CA 1
ATOM 765 C C . SER A 1 102 ? 22.541 3.185 -21.261 1.00 91.19 102 SER A C 1
ATOM 767 O O . SER A 1 102 ? 22.755 4.106 -20.470 1.00 91.19 102 SER A O 1
ATOM 769 N N . ASN A 1 103 ? 21.398 2.489 -21.262 1.00 87.62 103 ASN A N 1
ATOM 770 C CA . ASN A 1 103 ? 20.237 2.828 -20.445 1.00 87.62 103 ASN A CA 1
ATOM 771 C C . ASN A 1 103 ? 19.677 1.588 -19.738 1.00 87.62 103 ASN A C 1
ATOM 773 O O . ASN A 1 103 ? 19.209 0.655 -20.368 1.00 87.62 103 ASN A O 1
ATOM 777 N N . ASN A 1 104 ? 19.675 1.598 -18.403 1.00 89.38 104 ASN A N 1
ATOM 778 C CA . ASN A 1 104 ? 19.065 0.519 -17.630 1.00 89.38 104 ASN A CA 1
ATOM 779 C C . ASN A 1 104 ? 17.542 0.715 -17.548 1.00 89.38 104 ASN A C 1
ATOM 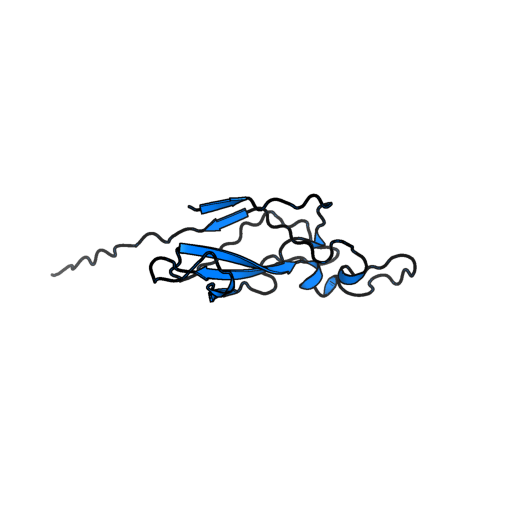781 O O . ASN A 1 104 ? 17.067 1.629 -16.867 1.00 89.38 104 ASN A O 1
ATOM 785 N N . THR A 1 105 ? 16.789 -0.150 -18.224 1.00 89.19 105 THR A N 1
ATOM 786 C CA . THR A 1 105 ? 15.320 -0.096 -18.278 1.00 89.19 105 THR A CA 1
ATOM 787 C C . THR A 1 105 ? 14.622 -0.801 -17.113 1.00 89.19 105 THR A C 1
ATOM 789 O O . THR A 1 105 ? 13.425 -0.592 -16.904 1.00 89.19 105 THR A O 1
ATOM 792 N N . ASP A 1 106 ? 15.352 -1.565 -16.298 1.00 90.62 106 ASP A N 1
ATOM 793 C CA . ASP A 1 106 ? 14.816 -2.178 -15.087 1.00 90.62 106 ASP A CA 1
ATOM 794 C C . ASP A 1 106 ? 14.517 -1.101 -14.042 1.00 90.62 106 ASP A C 1
ATOM 796 O O . ASP A 1 106 ? 15.422 -0.478 -13.488 1.00 90.62 106 ASP A O 1
ATOM 800 N N . CYS A 1 107 ? 13.247 -0.897 -13.698 1.00 88.81 107 CYS A N 1
ATOM 801 C CA . CYS A 1 107 ? 12.885 0.145 -12.741 1.00 88.81 107 CYS A CA 1
ATOM 802 C C . CYS A 1 107 ? 13.452 -0.100 -11.328 1.00 88.81 107 CYS A C 1
ATOM 804 O O . CYS A 1 107 ? 13.570 0.855 -10.553 1.00 88.81 107 CYS A O 1
ATOM 806 N N . THR A 1 108 ? 13.778 -1.351 -10.971 1.00 89.12 108 THR A N 1
ATOM 807 C CA . THR A 1 108 ? 14.239 -1.705 -9.620 1.00 89.12 108 THR A CA 1
ATOM 808 C C . THR A 1 108 ? 15.714 -1.381 -9.409 1.00 89.12 108 THR A C 1
ATOM 810 O O . THR A 1 108 ? 16.089 -0.966 -8.312 1.00 89.12 108 THR A O 1
ATOM 813 N N . SER A 1 109 ? 16.535 -1.500 -10.457 1.00 89.38 109 SER A N 1
ATOM 814 C CA . SER A 1 109 ? 17.974 -1.208 -10.422 1.00 89.38 109 SER A CA 1
ATOM 815 C C . SER A 1 109 ? 18.363 0.078 -11.163 1.00 89.38 109 SER A C 1
ATOM 817 O O . SER A 1 109 ? 19.352 0.719 -10.813 1.00 89.38 109 SER A O 1
ATOM 819 N N . GLY A 1 110 ? 17.572 0.498 -12.150 1.00 87.25 110 GLY A N 1
ATOM 820 C CA . GLY A 1 110 ? 17.777 1.689 -12.977 1.00 87.25 110 GLY A CA 1
ATOM 821 C C . GLY A 1 110 ? 17.188 2.978 -12.398 1.00 87.25 110 GLY A C 1
ATOM 822 O O . GLY A 1 110 ? 17.387 4.051 -12.966 1.00 87.25 110 GLY A O 1
ATOM 823 N N . SER A 1 111 ? 16.481 2.922 -11.260 1.00 85.25 111 SER A N 1
ATOM 824 C CA . SER A 1 111 ? 15.910 4.109 -10.609 1.00 85.25 111 SER A CA 1
ATOM 825 C C . SER A 1 111 ? 16.279 4.224 -9.132 1.00 85.25 111 SER A C 1
ATOM 827 O O . SER A 1 111 ? 15.952 3.357 -8.325 1.00 85.25 111 SER A O 1
ATOM 829 N N . ALA A 1 112 ? 16.814 5.384 -8.738 1.00 86.00 112 ALA A N 1
ATOM 830 C CA . ALA A 1 112 ? 17.026 5.734 -7.328 1.00 86.00 112 ALA A CA 1
ATOM 831 C C . ALA A 1 112 ? 15.720 5.781 -6.506 1.00 86.00 112 ALA A C 1
ATOM 833 O O . ALA A 1 112 ? 15.756 5.729 -5.281 1.00 86.00 112 ALA A O 1
ATOM 834 N N . ASN A 1 113 ? 14.566 5.868 -7.176 1.00 85.50 113 ASN A N 1
ATOM 835 C CA . ASN A 1 113 ? 13.252 5.940 -6.544 1.00 85.50 113 ASN A CA 1
ATOM 836 C C . ASN A 1 113 ? 12.463 4.626 -6.652 1.00 85.50 113 ASN A C 1
ATOM 838 O O . ASN A 1 113 ? 11.281 4.624 -6.330 1.00 85.50 113 ASN A O 1
ATOM 842 N N . GLY A 1 114 ? 13.065 3.511 -7.088 1.00 86.69 114 GLY A N 1
ATOM 843 C CA . GLY A 1 114 ? 12.346 2.246 -7.319 1.00 86.69 114 GLY A CA 1
ATOM 844 C C . GLY A 1 114 ? 11.566 1.720 -6.103 1.00 86.69 114 GLY A C 1
ATOM 845 O O . GLY A 1 114 ? 10.555 1.042 -6.266 1.00 86.69 114 GLY A O 1
ATOM 846 N N . GLN A 1 115 ? 11.975 2.095 -4.886 1.00 89.06 115 GLN A N 1
ATOM 847 C CA . GLN A 1 115 ? 11.317 1.729 -3.621 1.00 89.06 115 GLN A CA 1
ATOM 848 C C . GLN A 1 115 ? 10.426 2.837 -3.035 1.00 89.06 115 GLN A C 1
ATOM 850 O O . GLN A 1 115 ? 9.717 2.614 -2.054 1.00 89.06 115 GLN A O 1
ATOM 855 N N . THR A 1 116 ? 10.444 4.036 -3.615 1.00 89.44 116 THR A N 1
ATOM 856 C CA . THR A 1 116 ? 9.629 5.158 -3.147 1.00 89.44 116 THR A CA 1
ATOM 857 C C . THR A 1 116 ? 8.164 4.895 -3.470 1.00 89.44 116 THR A C 1
ATOM 859 O O . THR A 1 116 ? 7.831 4.406 -4.553 1.00 89.44 116 THR A O 1
ATOM 862 N N . VAL A 1 117 ? 7.269 5.234 -2.541 1.00 89.44 117 VAL A N 1
ATOM 863 C CA . VAL A 1 117 ? 5.823 5.122 -2.746 1.00 89.44 117 VAL A CA 1
ATOM 864 C C . VAL A 1 117 ? 5.154 6.459 -2.479 1.00 89.44 117 VAL A C 1
ATOM 866 O O . VAL A 1 117 ? 5.426 7.104 -1.469 1.00 89.44 117 VAL A O 1
ATOM 869 N N . HIS A 1 118 ? 4.239 6.847 -3.365 1.00 86.12 118 HIS A N 1
ATOM 870 C CA . HIS A 1 118 ? 3.332 7.964 -3.143 1.00 86.12 118 HIS A CA 1
ATOM 871 C C . HIS A 1 118 ? 1.892 7.462 -3.101 1.00 86.12 118 HIS A C 1
ATOM 873 O O . HIS A 1 118 ? 1.403 6.814 -4.030 1.00 86.12 118 HIS A O 1
ATOM 879 N N . ALA A 1 119 ? 1.214 7.822 -2.020 1.00 85.12 119 ALA A N 1
ATOM 880 C CA . ALA A 1 119 ? -0.229 7.781 -1.881 1.00 85.12 119 ALA A CA 1
ATOM 881 C C . ALA A 1 119 ? -0.664 9.181 -1.437 1.00 85.12 119 ALA A C 1
ATOM 883 O O . ALA A 1 119 ? 0.023 9.797 -0.628 1.00 85.12 119 ALA A O 1
ATOM 884 N N . ALA A 1 120 ? -1.747 9.709 -2.005 1.00 83.50 120 ALA A N 1
ATOM 885 C CA . ALA A 1 120 ? -2.185 11.074 -1.712 1.00 83.50 120 ALA A CA 1
ATOM 886 C C . ALA A 1 120 ? -3.028 11.143 -0.430 1.00 83.50 120 ALA A C 1
ATOM 888 O O . ALA A 1 120 ? -2.850 12.044 0.387 1.00 83.50 120 ALA A O 1
ATOM 889 N N . GLU A 1 121 ? -3.931 10.177 -0.245 1.00 86.75 121 GLU A N 1
ATOM 890 C CA . GLU A 1 121 ? -4.895 10.184 0.852 1.00 86.75 121 GLU A CA 1
ATOM 891 C C . GLU A 1 121 ? -5.313 8.763 1.256 1.00 86.75 121 GLU A C 1
ATOM 893 O O . GLU A 1 121 ? -5.402 7.860 0.421 1.00 86.75 121 GLU A O 1
ATOM 898 N N . LEU A 1 122 ? -5.610 8.590 2.546 1.00 91.19 122 LEU A N 1
ATOM 899 C CA . LEU A 1 122 ? -6.365 7.467 3.095 1.00 91.19 122 LEU A CA 1
ATOM 900 C C . LEU A 1 122 ? -7.571 8.018 3.863 1.00 91.19 122 LEU A C 1
ATOM 902 O O . LEU A 1 122 ? -7.411 8.870 4.739 1.00 91.19 122 LEU A O 1
ATOM 906 N N . GLN A 1 123 ? -8.762 7.494 3.569 1.00 91.44 123 GLN A N 1
ATOM 907 C CA . GLN A 1 123 ? -10.004 7.859 4.251 1.00 91.44 123 GLN A CA 1
ATOM 908 C C . GLN A 1 123 ? -10.629 6.630 4.912 1.00 91.44 123 GLN A C 1
ATOM 910 O O . GLN A 1 123 ? -10.925 5.640 4.241 1.00 91.44 123 GLN A O 1
ATOM 915 N N . ILE A 1 124 ? -10.856 6.703 6.227 1.00 91.19 124 ILE A N 1
ATOM 916 C CA . ILE A 1 124 ? -11.506 5.634 6.997 1.00 91.19 124 ILE A CA 1
ATOM 917 C C . ILE A 1 124 ? -12.897 6.081 7.455 1.00 91.19 124 ILE A C 1
ATOM 919 O O . ILE A 1 124 ? -13.069 7.110 8.122 1.00 91.19 124 ILE A O 1
ATOM 923 N N . PHE A 1 125 ? -13.896 5.260 7.125 1.00 89.00 125 PHE A N 1
ATOM 924 C CA . PHE A 1 125 ? -15.298 5.473 7.472 1.00 89.00 125 PHE A CA 1
ATOM 925 C C . PHE A 1 125 ? -15.810 4.335 8.353 1.00 89.00 125 PHE A C 1
ATOM 927 O O . PHE A 1 125 ? -15.603 3.160 8.056 1.00 89.00 125 PHE A O 1
ATOM 934 N N . LYS A 1 126 ? -16.530 4.683 9.421 1.00 85.25 126 LYS A N 1
ATOM 935 C CA . LYS A 1 126 ? -17.285 3.714 10.220 1.00 85.25 126 LYS A CA 1
ATOM 936 C C . LYS A 1 126 ? -18.629 3.469 9.539 1.00 85.2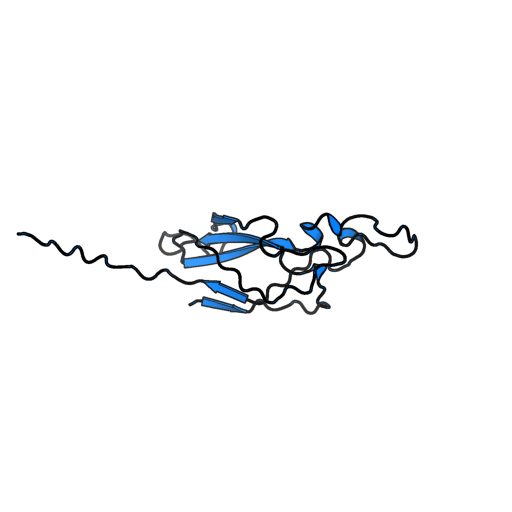5 126 LYS A C 1
ATOM 938 O O . LYS A 1 126 ? -19.318 4.429 9.197 1.00 85.25 126 LYS A O 1
ATOM 943 N N . ALA A 1 127 ? -19.017 2.207 9.368 1.00 73.44 127 ALA A N 1
ATOM 944 C CA . ALA A 1 127 ? -20.364 1.884 8.913 1.00 73.44 127 ALA A CA 1
ATOM 945 C C . ALA A 1 127 ? -21.394 2.404 9.932 1.00 73.44 127 ALA A C 1
ATOM 947 O O 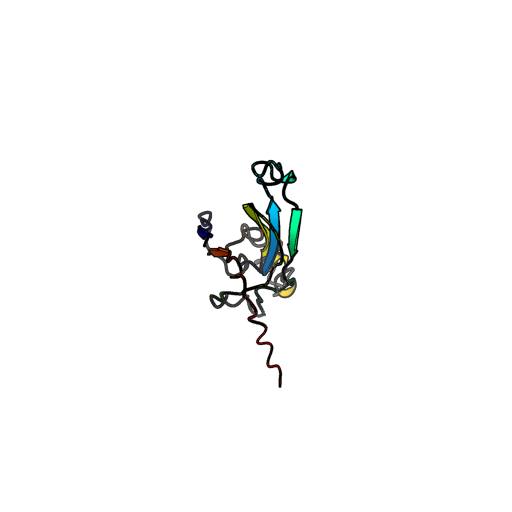. ALA A 1 127 ? -21.253 2.176 11.136 1.00 73.44 127 ALA A O 1
ATOM 948 N N . ALA A 1 128 ? -22.425 3.107 9.460 1.00 64.00 128 ALA A N 1
ATOM 949 C CA . ALA A 1 128 ? -23.574 3.429 10.296 1.00 64.00 128 ALA A CA 1
ATOM 950 C C . ALA A 1 128 ? -24.299 2.125 10.669 1.00 64.00 128 ALA A C 1
ATOM 952 O O . ALA A 1 128 ? -24.475 1.247 9.823 1.00 64.00 128 ALA A O 1
ATOM 953 N N . ALA A 1 129 ? -24.706 1.983 11.931 1.00 58.00 129 ALA A N 1
ATOM 954 C CA . ALA A 1 129 ? -25.546 0.865 12.338 1.00 58.00 129 ALA A CA 1
ATOM 955 C C . ALA A 1 129 ? -26.907 0.989 11.633 1.00 58.00 129 ALA A C 1
ATOM 957 O O . ALA A 1 129 ? -27.595 1.996 11.793 1.00 58.00 129 ALA A O 1
ATOM 958 N N . PHE A 1 130 ? -27.300 -0.017 10.851 1.00 55.12 130 PHE A N 1
ATOM 959 C CA . PHE A 1 130 ? -28.649 -0.089 10.295 1.00 55.12 130 PHE A CA 1
ATOM 960 C C . PHE A 1 130 ? -29.570 -0.746 11.328 1.00 55.12 130 PHE A C 1
ATOM 962 O O . PHE A 1 130 ? -29.392 -1.916 11.666 1.00 55.12 130 PHE A O 1
ATOM 969 N N . VAL A 1 131 ? -30.563 -0.007 11.833 1.00 49.50 131 VAL A N 1
ATOM 970 C CA . VAL A 1 131 ? -31.668 -0.593 12.607 1.00 49.50 131 VAL A CA 1
ATOM 971 C C . VAL A 1 131 ? -32.652 -1.195 11.610 1.00 49.50 131 VAL A C 1
ATOM 973 O O . VAL A 1 131 ? -33.330 -0.471 10.884 1.00 49.50 131 VAL A O 1
ATOM 976 N N . THR A 1 132 ? -32.734 -2.524 11.557 1.00 55.38 132 THR A N 1
ATOM 977 C CA . THR A 1 132 ? -33.814 -3.191 10.820 1.00 55.38 132 THR A CA 1
ATOM 978 C C . THR A 1 132 ? -35.077 -3.111 11.668 1.00 55.38 132 THR A C 1
ATOM 980 O O . THR A 1 132 ? -35.171 -3.770 12.702 1.00 55.38 132 THR A O 1
ATOM 983 N N . VAL A 1 133 ? -36.052 -2.300 11.253 1.00 52.59 133 VAL A N 1
ATOM 984 C CA . VAL A 1 133 ? -37.390 -2.333 11.853 1.00 52.59 133 VAL A CA 1
ATOM 985 C C . VAL A 1 133 ? -38.085 -3.594 11.347 1.00 52.59 133 VAL A C 1
ATOM 987 O O . VAL A 1 133 ? -38.565 -3.641 10.215 1.00 52.59 133 VAL A O 1
ATOM 990 N N . LEU A 1 134 ? -38.128 -4.634 12.180 1.00 57.88 134 LEU A N 1
ATOM 991 C CA . LEU A 1 134 ? -39.003 -5.780 11.953 1.00 57.88 134 LEU A CA 1
ATOM 992 C C . LEU A 1 134 ? -40.448 -5.315 12.168 1.00 57.88 134 LEU A C 1
ATOM 994 O O . LEU A 1 134 ? -40.950 -5.259 13.288 1.00 57.88 134 LEU A O 1
ATOM 998 N N . SER A 1 135 ? -41.117 -4.939 11.081 1.00 64.31 135 SER A N 1
ATOM 999 C CA . SER A 1 135 ? -42.566 -4.758 11.071 1.00 64.31 135 SER A CA 1
ATOM 1000 C C . SER A 1 135 ? -43.214 -6.142 11.197 1.00 64.31 135 SER A C 1
ATOM 1002 O O . SER A 1 135 ? -43.410 -6.827 10.192 1.00 64.31 135 SER A O 1
ATOM 1004 N N . ASN A 1 136 ? -43.573 -6.546 12.417 1.00 62.38 136 ASN A N 1
ATOM 1005 C CA . ASN A 1 136 ? -44.533 -7.629 12.619 1.00 62.38 136 ASN A CA 1
ATOM 1006 C C . ASN A 1 136 ? -45.895 -7.163 12.093 1.00 62.38 136 ASN A C 1
ATOM 1008 O O . ASN A 1 136 ? -46.615 -6.437 12.775 1.00 62.38 136 ASN A O 1
ATOM 1012 N N . ARG A 1 137 ? -46.257 -7.574 10.875 1.00 53.28 137 ARG A N 1
ATOM 1013 C CA . ARG A 1 137 ? -47.664 -7.574 10.471 1.00 53.28 137 ARG A CA 1
ATOM 1014 C C . ARG A 1 137 ? -48.274 -8.888 10.936 1.00 53.28 137 ARG A C 1
ATOM 1016 O O . ARG A 1 137 ? -47.974 -9.943 10.387 1.00 53.28 137 ARG A O 1
ATOM 1023 N N . SER A 1 138 ? -49.079 -8.800 11.986 1.00 58.47 138 SER A N 1
ATOM 1024 C CA . SER A 1 138 ? -50.012 -9.842 12.394 1.00 58.47 138 SER A CA 1
ATOM 1025 C C . SER A 1 138 ? -51.392 -9.515 11.820 1.00 58.47 138 SER A C 1
ATOM 1027 O O . SER A 1 138 ? -51.831 -8.374 11.964 1.00 58.47 138 SER A O 1
ATOM 1029 N N . ALA A 1 139 ? -52.029 -10.554 11.266 1.00 47.25 139 ALA A N 1
ATOM 1030 C CA . ALA A 1 139 ? -53.382 -10.651 10.695 1.00 47.25 139 ALA A CA 1
ATOM 1031 C C . ALA A 1 139 ? -53.597 -10.033 9.302 1.00 47.25 139 ALA A C 1
ATOM 1033 O O . ALA A 1 139 ? -53.546 -8.793 9.154 1.00 47.25 139 ALA A O 1
#

Radius of gyration: 20.27 Å; chains: 1; bounding box: 77×26×52 Å

Foldseek 3Di:
DDKDFDDADPDDDDLQQEAAWKWKWAAACVVVFDPVDPVRTDTFDIAPLRQQPADPPTGDNRPLDDDDDDTDDDHPDMDIGGDHGNLRSPCNQAADDPPDPVATSGLCPRDPCNPHHDDGMDDDDDDDDDDDPPPPDDD

pLDDT: mean 82.81, std 15.33, range [47.25, 98.25]